Protein AF-A0A5Q2MHX0-F1 (afdb_monomer_lite)

pLDDT: mean 90.01, std 8.08, range [52.06, 97.44]

Organism: NCBI:txid2662028

Foldseek 3Di:
DVLVCVLVVVLVVLLVVLLVVLVVCQVVPDPDDPVSNVVSSVVSNVVSVVVSVPVCVVSVVVVVVVVVVVVVVVVVVVVVVVVVVVVD

Sequence (88 aa):
MKAFWTYTLARFAVFAVVFAVVWFAAPIFFERTEVVNIFVLLIALVISSIISIFALSGLRARLAADVHARAERMSSRLEESRRAEDVD

Radius of gyration: 21.84 Å; chains: 1; bounding box: 32×24×72 Å

InterPro domains:
  IPR025323 Protein of unknown function DUF4229 [PF14012] (5-73)

Structure (mmCIF, N/CA/C/O backbone):
data_AF-A0A5Q2MHX0-F1
#
_entry.id   AF-A0A5Q2MHX0-F1
#
loop_
_atom_site.group_PDB
_atom_site.id
_atom_site.type_symbol
_atom_site.label_atom_id
_atom_site.label_alt_id
_atom_site.label_comp_id
_atom_site.label_asym_id
_atom_site.label_entity_id
_atom_site.label_seq_id
_atom_site.pdbx_PDB_ins_code
_atom_site.Cartn_x
_atom_site.Cartn_y
_atom_site.Cartn_z
_atom_site.occupancy
_atom_site.B_iso_or_equiv
_atom_site.auth_seq_id
_atom_site.auth_comp_id
_atom_site.auth_asym_id
_atom_site.auth_atom_id
_atom_site.pdbx_PDB_model_num
ATOM 1 N N . MET A 1 1 ? -3.034 -4.475 17.880 1.00 76.31 1 MET A N 1
ATOM 2 C CA . MET A 1 1 ? -1.700 -4.737 17.244 1.00 76.31 1 MET A CA 1
ATOM 3 C C . MET A 1 1 ? -1.768 -5.691 16.056 1.00 76.31 1 MET A C 1
ATOM 5 O O . MET A 1 1 ? -1.144 -5.401 15.044 1.00 76.31 1 MET A O 1
ATOM 9 N N . LYS A 1 2 ? -2.504 -6.811 16.139 1.00 85.12 2 LYS A N 1
ATOM 10 C CA . LYS A 1 2 ? -2.671 -7.730 14.997 1.00 85.12 2 LYS A CA 1
ATOM 11 C C . LYS A 1 2 ? -3.208 -7.002 13.758 1.00 85.12 2 LYS A C 1
ATOM 13 O O . LYS A 1 2 ? -2.626 -7.134 12.694 1.00 85.12 2 LYS A O 1
ATOM 18 N N . ALA A 1 3 ? -4.224 -6.147 13.924 1.00 85.88 3 ALA A N 1
ATOM 19 C CA . ALA A 1 3 ? -4.777 -5.329 12.841 1.00 85.88 3 ALA A CA 1
ATOM 20 C C . ALA A 1 3 ? -3.734 -4.408 12.175 1.00 85.88 3 ALA A C 1
ATOM 22 O O . ALA A 1 3 ? -3.729 -4.278 10.955 1.00 85.88 3 ALA A O 1
ATOM 23 N N . PHE A 1 4 ? -2.819 -3.825 12.959 1.00 86.38 4 PHE A N 1
ATOM 24 C CA . PHE A 1 4 ? -1.720 -3.002 12.446 1.00 86.38 4 PHE A CA 1
ATOM 25 C C . PHE A 1 4 ? -0.756 -3.821 11.586 1.00 86.38 4 PHE A C 1
ATOM 27 O O . PHE A 1 4 ? -0.517 -3.472 10.433 1.00 86.38 4 PHE A O 1
ATOM 34 N N . TRP A 1 5 ? -0.260 -4.946 12.110 1.00 91.38 5 TRP A N 1
ATOM 35 C CA . TRP A 1 5 ? 0.640 -5.826 11.362 1.00 91.38 5 TRP A CA 1
ATOM 36 C C . TRP A 1 5 ? -0.018 -6.394 10.105 1.00 91.38 5 TRP A C 1
ATOM 38 O O . TRP A 1 5 ? 0.610 -6.407 9.052 1.00 91.38 5 TRP A O 1
ATOM 48 N N . THR A 1 6 ? -1.289 -6.797 10.179 1.00 91.38 6 THR A N 1
ATOM 49 C CA . THR A 1 6 ? -2.038 -7.278 9.011 1.00 91.38 6 THR A CA 1
ATOM 50 C C . THR A 1 6 ? -2.169 -6.196 7.941 1.00 91.38 6 THR A C 1
ATOM 52 O O . THR A 1 6 ? -1.947 -6.483 6.770 1.00 91.38 6 THR A O 1
ATOM 55 N N . TYR A 1 7 ? -2.491 -4.956 8.317 1.00 89.06 7 TYR A N 1
ATOM 56 C CA . TYR A 1 7 ? -2.604 -3.852 7.361 1.00 89.06 7 TYR A CA 1
ATOM 57 C C . TYR A 1 7 ? -1.258 -3.503 6.713 1.00 89.06 7 TYR A C 1
ATOM 59 O O . TYR A 1 7 ? -1.171 -3.366 5.493 1.00 89.06 7 TYR A O 1
ATOM 67 N N . THR A 1 8 ? -0.200 -3.404 7.517 1.00 90.94 8 THR A N 1
ATOM 68 C CA . THR A 1 8 ? 1.148 -3.094 7.030 1.00 90.94 8 THR A CA 1
ATOM 69 C C . THR A 1 8 ? 1.678 -4.198 6.117 1.00 90.94 8 THR A C 1
ATOM 71 O O . THR A 1 8 ? 2.144 -3.909 5.017 1.00 90.94 8 THR A O 1
ATOM 74 N N . LEU A 1 9 ? 1.546 -5.467 6.515 1.00 94.94 9 LEU A N 1
ATOM 75 C CA . LEU A 1 9 ? 1.981 -6.597 5.696 1.00 94.94 9 LEU A CA 1
ATOM 76 C C . LEU A 1 9 ? 1.169 -6.704 4.401 1.00 94.94 9 LEU A C 1
ATOM 78 O O . LEU A 1 9 ? 1.739 -6.980 3.351 1.00 94.94 9 LEU A O 1
ATOM 82 N N . ALA A 1 10 ? -0.135 -6.417 4.444 1.00 94.19 10 ALA A N 1
ATOM 83 C CA . ALA A 1 10 ? -0.961 -6.374 3.242 1.00 94.19 10 ALA A CA 1
ATOM 84 C C . ALA A 1 10 ? -0.489 -5.290 2.257 1.00 94.19 10 ALA A C 1
ATOM 86 O O . ALA A 1 10 ? -0.475 -5.538 1.054 1.00 94.19 10 ALA A O 1
ATOM 87 N N . ARG A 1 11 ? -0.048 -4.114 2.737 1.00 92.94 11 ARG A N 1
ATOM 88 C CA . ARG A 1 11 ? 0.532 -3.074 1.864 1.00 92.94 11 ARG A CA 1
ATOM 89 C C . ARG A 1 11 ? 1.810 -3.558 1.190 1.00 92.94 11 ARG A C 1
ATOM 91 O O . ARG A 1 11 ? 1.962 -3.384 -0.015 1.00 92.94 11 ARG A O 1
ATOM 98 N N . PHE A 1 12 ? 2.695 -4.204 1.948 1.00 95.62 12 PHE A N 1
ATOM 99 C CA . PHE A 1 12 ? 3.912 -4.794 1.390 1.00 95.62 12 PHE A CA 1
ATOM 100 C C . PHE A 1 12 ? 3.612 -5.916 0.395 1.00 95.62 12 PHE A C 1
ATOM 102 O O . PHE A 1 12 ? 4.274 -5.993 -0.634 1.00 95.62 12 PHE A O 1
ATOM 109 N N . ALA A 1 13 ? 2.590 -6.736 0.647 1.00 95.81 13 ALA A N 1
ATOM 110 C CA . ALA A 1 13 ? 2.156 -7.769 -0.287 1.00 95.81 13 ALA A CA 1
ATOM 111 C C . ALA A 1 13 ? 1.646 -7.164 -1.604 1.00 95.81 13 ALA A C 1
ATOM 113 O O . ALA A 1 13 ? 2.058 -7.605 -2.673 1.00 95.81 13 ALA A O 1
ATOM 114 N N . VAL A 1 14 ? 0.816 -6.113 -1.546 1.00 95.69 14 VAL A N 1
ATOM 115 C CA . VAL A 1 14 ? 0.357 -5.399 -2.752 1.00 95.69 14 VAL A CA 1
ATOM 116 C C . VAL A 1 14 ? 1.538 -4.812 -3.518 1.00 95.69 14 VAL A C 1
ATOM 118 O O . VAL A 1 14 ? 1.626 -4.999 -4.729 1.00 95.69 14 VAL A O 1
ATOM 121 N N . PHE A 1 15 ? 2.468 -4.149 -2.827 1.00 96.44 15 PHE A N 1
ATOM 122 C CA . PHE A 1 15 ? 3.676 -3.622 -3.457 1.00 96.44 15 PHE A CA 1
ATOM 123 C C . PHE A 1 15 ? 4.504 -4.722 -4.126 1.00 96.44 15 PHE A C 1
ATOM 125 O O . PHE A 1 15 ? 4.852 -4.578 -5.291 1.00 96.44 15 PHE A O 1
ATOM 132 N N . ALA A 1 16 ? 4.765 -5.833 -3.436 1.00 97.31 16 ALA A N 1
ATOM 133 C CA . ALA A 1 16 ? 5.549 -6.941 -3.974 1.00 97.31 16 ALA A CA 1
ATOM 134 C C . ALA A 1 16 ? 4.907 -7.551 -5.231 1.00 97.31 16 ALA A C 1
ATOM 136 O O . ALA A 1 16 ? 5.604 -7.811 -6.209 1.00 97.31 16 ALA A O 1
ATOM 137 N N . VAL A 1 17 ? 3.581 -7.732 -5.229 1.00 97.31 17 VAL A N 1
ATOM 138 C CA . VAL A 1 17 ? 2.829 -8.247 -6.386 1.00 97.31 17 VAL A CA 1
ATOM 139 C C . VAL A 1 17 ? 2.918 -7.281 -7.566 1.00 97.31 17 VAL A C 1
ATOM 141 O O . VAL A 1 17 ? 3.262 -7.691 -8.672 1.00 97.31 17 VAL A O 1
ATOM 144 N N . VAL A 1 18 ? 2.650 -5.993 -7.339 1.00 97.00 18 VAL A N 1
ATOM 145 C CA . VAL A 1 18 ? 2.712 -4.968 -8.392 1.00 97.00 18 VAL A CA 1
ATOM 146 C C . VAL A 1 18 ? 4.133 -4.834 -8.935 1.00 97.00 18 VAL A C 1
ATOM 148 O O . VAL A 1 18 ? 4.321 -4.810 -10.148 1.00 97.00 18 VAL A O 1
ATOM 151 N N . PHE A 1 19 ? 5.136 -4.797 -8.058 1.00 96.12 19 PHE A N 1
ATOM 152 C CA . PHE A 1 19 ? 6.540 -4.738 -8.445 1.00 96.12 19 PHE A CA 1
ATOM 153 C C . PHE A 1 19 ? 6.939 -5.941 -9.291 1.00 96.12 19 PHE A C 1
ATOM 155 O O . PHE A 1 19 ? 7.516 -5.746 -10.355 1.00 96.12 19 PHE A O 1
ATOM 162 N N . ALA A 1 20 ? 6.577 -7.159 -8.881 1.00 96.75 20 ALA A N 1
ATOM 163 C CA . ALA A 1 20 ? 6.853 -8.355 -9.668 1.00 96.75 20 ALA A CA 1
ATOM 164 C C . ALA A 1 20 ? 6.237 -8.250 -11.071 1.00 96.75 20 ALA A C 1
ATOM 166 O O . ALA A 1 20 ? 6.936 -8.460 -12.059 1.00 96.75 20 ALA A O 1
ATOM 167 N N . VAL A 1 21 ? 4.965 -7.857 -11.178 1.00 96.44 21 VAL A N 1
ATOM 168 C CA . VAL A 1 21 ? 4.282 -7.710 -12.474 1.00 96.44 21 VAL A CA 1
ATOM 169 C C . VAL A 1 21 ? 4.980 -6.683 -13.370 1.00 96.44 21 VAL A C 1
ATOM 171 O O . VAL A 1 21 ? 5.281 -6.989 -14.523 1.00 96.44 21 VAL A O 1
ATOM 174 N N . VAL A 1 22 ? 5.278 -5.485 -12.855 1.00 94.62 22 VAL A N 1
ATOM 175 C CA . VAL A 1 22 ? 5.930 -4.427 -13.648 1.00 94.62 22 VAL A CA 1
ATOM 176 C C . VAL A 1 22 ? 7.361 -4.826 -14.015 1.00 94.62 22 VAL A C 1
ATOM 178 O O . VAL A 1 22 ? 7.773 -4.623 -15.1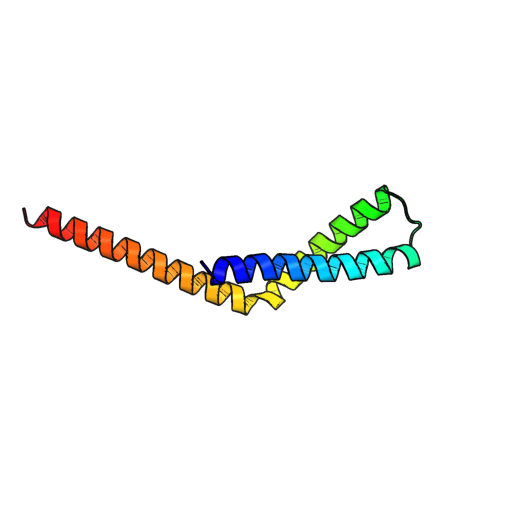53 1.00 94.62 22 VAL A O 1
ATOM 181 N N . TRP A 1 23 ? 8.102 -5.449 -13.098 1.00 94.12 23 TRP A N 1
ATOM 182 C CA . TRP A 1 23 ? 9.464 -5.931 -13.336 1.00 94.12 23 TRP A CA 1
ATOM 183 C C . TRP A 1 23 ? 9.532 -7.010 -14.417 1.00 94.12 23 TRP A C 1
ATOM 185 O O . TRP A 1 23 ? 10.410 -6.963 -15.277 1.00 94.12 23 TRP A O 1
ATOM 195 N N . PHE A 1 24 ? 8.597 -7.964 -14.411 1.00 95.25 24 PHE A N 1
ATOM 196 C CA . PHE A 1 24 ? 8.507 -8.984 -15.459 1.00 95.25 24 PHE A CA 1
ATOM 197 C C . PHE A 1 24 ? 8.063 -8.404 -16.809 1.00 95.25 24 PHE A C 1
ATOM 199 O O . PHE A 1 24 ? 8.504 -8.895 -17.846 1.00 95.25 24 PHE A O 1
ATOM 206 N N . ALA A 1 25 ? 7.230 -7.359 -16.811 1.00 94.38 25 ALA A N 1
ATOM 207 C CA . ALA A 1 25 ? 6.741 -6.719 -18.032 1.00 94.38 25 ALA A CA 1
ATOM 208 C C . ALA A 1 25 ? 7.733 -5.715 -18.650 1.00 94.38 25 ALA A C 1
ATOM 210 O O . ALA A 1 25 ? 7.771 -5.560 -19.867 1.00 94.38 25 ALA A O 1
ATOM 211 N N . ALA A 1 26 ? 8.555 -5.046 -17.840 1.00 93.25 26 ALA A N 1
ATOM 212 C CA . ALA A 1 26 ? 9.515 -4.036 -18.285 1.00 93.25 26 ALA A CA 1
ATOM 213 C C . ALA A 1 26 ? 10.446 -4.468 -19.441 1.00 93.25 26 ALA A C 1
ATOM 215 O O . ALA A 1 26 ? 10.555 -3.700 -20.401 1.00 93.25 26 ALA A O 1
ATOM 216 N N . PRO A 1 27 ? 11.069 -5.670 -19.435 1.00 92.69 27 PRO A N 1
ATOM 217 C CA . PRO A 1 27 ? 11.967 -6.096 -20.512 1.00 92.69 27 PRO A CA 1
ATOM 218 C C . PRO A 1 27 ? 11.284 -6.305 -21.874 1.00 92.69 27 PRO A C 1
ATOM 220 O O . PRO A 1 27 ? 11.974 -6.503 -22.867 1.00 92.69 27 PRO A O 1
ATOM 223 N N . ILE A 1 28 ? 9.947 -6.277 -21.937 1.00 94.25 28 ILE A N 1
ATOM 224 C CA . ILE A 1 28 ? 9.190 -6.341 -23.198 1.00 94.25 28 ILE A CA 1
ATOM 225 C C . ILE A 1 28 ? 9.314 -5.019 -23.972 1.00 94.25 28 ILE A C 1
ATOM 227 O O . ILE A 1 28 ? 9.268 -5.015 -25.199 1.00 94.25 28 ILE A O 1
ATOM 231 N N . PHE A 1 29 ? 9.476 -3.900 -23.260 1.00 91.69 29 PHE A N 1
ATOM 232 C CA . PHE A 1 29 ? 9.471 -2.553 -23.839 1.00 91.69 29 PHE A CA 1
ATOM 233 C C . PHE A 1 29 ? 10.829 -1.852 -23.759 1.00 91.69 29 PHE A C 1
ATOM 235 O O . PHE A 1 29 ? 11.109 -0.976 -24.573 1.00 91.69 29 PHE A O 1
ATOM 242 N N . PHE A 1 30 ? 11.663 -2.216 -22.783 1.00 92.75 30 PHE A N 1
ATOM 243 C CA . PHE A 1 30 ? 12.926 -1.541 -22.494 1.00 92.75 30 PHE A CA 1
ATOM 244 C C . PHE A 1 30 ? 14.053 -2.543 -22.247 1.00 92.75 30 PHE A C 1
ATOM 246 O O . PHE A 1 30 ? 13.833 -3.629 -21.716 1.00 92.75 30 PHE A O 1
ATOM 253 N N . GLU A 1 31 ? 15.287 -2.160 -22.568 1.00 91.38 31 GLU A N 1
ATOM 254 C CA . GLU A 1 31 ? 16.461 -2.953 -22.206 1.00 91.38 31 GLU A CA 1
ATOM 255 C C . GLU A 1 31 ? 16.692 -2.951 -20.688 1.00 91.38 31 GLU A C 1
ATOM 257 O O . GLU A 1 31 ? 16.456 -1.953 -19.996 1.00 91.38 31 GLU A O 1
ATOM 262 N N . ARG A 1 32 ? 17.194 -4.074 -20.158 1.00 88.25 32 ARG A N 1
ATOM 263 C CA . ARG A 1 32 ? 17.536 -4.185 -18.736 1.00 88.25 32 ARG A CA 1
ATOM 264 C C . ARG A 1 32 ? 18.781 -3.365 -18.425 1.00 88.25 32 ARG A C 1
ATOM 266 O O . ARG A 1 32 ? 19.904 -3.823 -18.604 1.00 88.25 32 ARG A O 1
ATOM 273 N N . THR A 1 33 ? 18.551 -2.166 -17.909 1.00 93.69 33 THR A N 1
ATOM 274 C CA . THR A 1 33 ? 19.580 -1.279 -17.367 1.00 93.69 33 THR A CA 1
ATOM 275 C C . THR A 1 33 ? 19.240 -0.916 -15.924 1.00 93.69 33 THR A C 1
ATOM 277 O O . THR A 1 33 ? 18.071 -0.910 -15.534 1.00 93.69 33 THR A O 1
ATOM 280 N N . GLU A 1 34 ? 20.252 -0.569 -15.126 1.00 92.12 34 GLU A N 1
ATOM 281 C CA . GLU A 1 34 ? 20.049 -0.145 -13.731 1.00 92.12 34 GLU A CA 1
ATOM 282 C C . GLU A 1 34 ? 19.130 1.079 -13.620 1.00 92.12 34 GLU A C 1
ATOM 284 O O . GLU A 1 34 ? 18.302 1.177 -12.716 1.00 92.12 34 GLU A O 1
ATOM 289 N N . VAL A 1 35 ? 19.214 1.990 -14.592 1.00 94.00 35 VAL A N 1
ATOM 290 C CA . VAL A 1 35 ? 18.358 3.178 -14.655 1.00 94.00 35 VAL A CA 1
ATOM 291 C C . VAL A 1 35 ? 16.893 2.774 -14.843 1.00 94.00 35 VAL A C 1
ATOM 293 O O . VAL A 1 35 ? 16.030 3.222 -14.088 1.00 94.00 35 VAL A O 1
ATOM 296 N N . VAL A 1 36 ? 16.605 1.881 -15.797 1.00 93.00 36 VAL A N 1
ATOM 297 C CA . VAL A 1 36 ? 15.246 1.363 -16.032 1.00 93.00 36 VAL A CA 1
ATOM 298 C C . VAL A 1 36 ? 14.718 0.628 -14.798 1.00 93.00 36 VAL A C 1
ATOM 300 O O . VAL A 1 36 ? 13.562 0.825 -14.432 1.00 93.00 36 VAL A O 1
ATOM 303 N N . ASN A 1 37 ? 15.556 -0.143 -14.102 1.00 92.94 37 ASN A N 1
ATOM 304 C CA . ASN A 1 37 ? 15.171 -0.849 -12.876 1.00 92.94 37 ASN A CA 1
ATOM 305 C C . ASN A 1 37 ? 14.707 0.108 -11.762 1.00 92.94 37 ASN A C 1
ATOM 307 O O . ASN A 1 37 ? 13.708 -0.165 -11.089 1.00 92.94 37 ASN A O 1
ATOM 311 N N . ILE A 1 38 ? 15.384 1.250 -11.592 1.00 94.88 38 ILE A N 1
ATOM 312 C CA . ILE A 1 38 ? 14.971 2.294 -10.640 1.00 94.88 38 ILE A CA 1
ATOM 313 C C . ILE A 1 38 ? 13.609 2.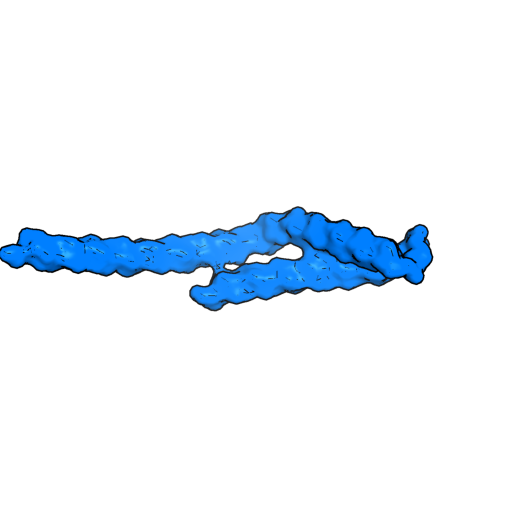876 -11.040 1.00 94.88 38 ILE A C 1
ATOM 315 O O . ILE A 1 38 ? 12.722 3.010 -10.193 1.00 94.88 38 ILE A O 1
ATOM 319 N N . PH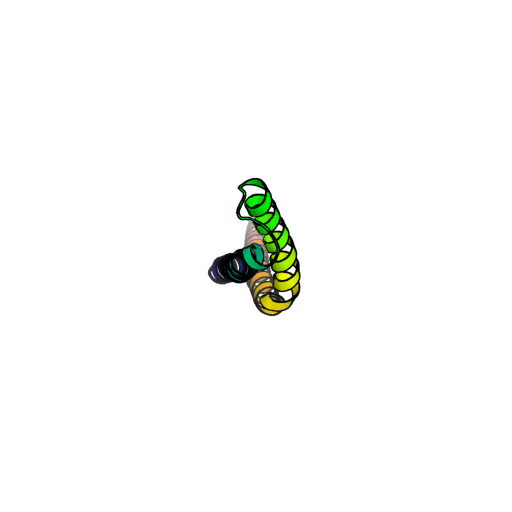E A 1 39 ? 13.404 3.175 -12.326 1.00 94.94 39 PHE A N 1
ATOM 320 C CA . PHE A 1 39 ? 12.114 3.674 -12.814 1.00 94.94 39 PHE A CA 1
ATOM 321 C C . PHE A 1 39 ? 10.985 2.655 -12.642 1.00 94.94 39 PHE A C 1
ATOM 323 O O . PHE A 1 39 ? 9.894 3.022 -12.209 1.00 94.94 39 PHE A O 1
ATOM 330 N N . VAL A 1 40 ? 11.244 1.375 -12.906 1.00 94.81 40 VAL A N 1
ATOM 331 C CA . VAL A 1 40 ? 10.300 0.273 -12.672 1.00 94.81 40 VAL A CA 1
ATOM 332 C C . VAL A 1 40 ? 9.877 0.216 -11.208 1.00 94.81 40 VAL A C 1
ATOM 334 O O . VAL A 1 40 ? 8.683 0.120 -10.918 1.00 94.81 40 VAL A O 1
ATOM 337 N N . LEU A 1 41 ? 10.832 0.328 -10.282 1.00 95.12 41 LEU A N 1
ATOM 338 C CA . LEU A 1 41 ? 10.549 0.345 -8.849 1.00 95.12 41 LEU A CA 1
ATOM 339 C C . LEU A 1 41 ? 9.688 1.552 -8.452 1.00 95.12 41 LEU A C 1
ATOM 341 O O . LEU A 1 41 ? 8.710 1.389 -7.720 1.00 95.12 41 LEU A O 1
ATOM 345 N N . LEU A 1 42 ? 10.007 2.746 -8.959 1.00 96.81 42 LEU A N 1
ATOM 346 C CA . LEU A 1 42 ? 9.231 3.963 -8.695 1.00 96.81 42 LEU A CA 1
ATOM 347 C C . LEU A 1 42 ? 7.802 3.866 -9.245 1.00 96.81 42 LEU A C 1
ATOM 349 O O . LEU A 1 42 ? 6.844 4.189 -8.540 1.00 96.81 42 LEU A O 1
ATOM 353 N N . ILE A 1 43 ? 7.640 3.376 -10.474 1.00 94.88 43 ILE A N 1
ATOM 354 C CA . ILE A 1 43 ? 6.326 3.181 -11.099 1.00 94.88 43 ILE A CA 1
ATOM 355 C C . ILE A 1 43 ? 5.512 2.156 -10.306 1.00 94.88 43 ILE A C 1
ATOM 357 O O . ILE A 1 43 ? 4.352 2.412 -9.973 1.00 94.88 43 ILE A O 1
ATOM 361 N N . ALA A 1 44 ? 6.117 1.025 -9.939 1.00 96.50 44 ALA A N 1
ATOM 362 C CA . ALA A 1 44 ? 5.462 0.012 -9.121 1.00 96.50 44 ALA A CA 1
ATOM 363 C C . ALA A 1 44 ? 5.026 0.565 -7.756 1.00 96.50 44 ALA A C 1
ATOM 365 O O . ALA A 1 44 ? 3.920 0.271 -7.297 1.00 96.50 44 ALA A O 1
ATOM 366 N N . LEU A 1 45 ? 5.848 1.410 -7.127 1.00 96.56 45 LEU A N 1
ATOM 367 C CA . LEU A 1 45 ? 5.506 2.074 -5.871 1.00 96.56 45 LEU A CA 1
ATOM 368 C C . LEU A 1 45 ? 4.260 2.955 -6.031 1.00 96.56 45 LEU A C 1
ATOM 370 O O . LEU A 1 45 ? 3.316 2.821 -5.250 1.00 96.56 45 LEU A O 1
ATOM 374 N N . VAL A 1 46 ? 4.210 3.793 -7.068 1.00 97.44 46 VAL A N 1
ATOM 375 C CA . VAL A 1 46 ? 3.054 4.663 -7.344 1.00 97.44 46 VAL A CA 1
ATOM 376 C C . VAL A 1 46 ? 1.792 3.839 -7.608 1.00 97.44 46 VAL A C 1
ATOM 378 O O . VAL A 1 46 ? 0.768 4.063 -6.959 1.00 97.44 46 VAL A O 1
ATOM 381 N N . ILE A 1 47 ? 1.868 2.844 -8.495 1.00 96.62 47 ILE A N 1
ATOM 382 C CA . ILE A 1 47 ? 0.729 1.976 -8.835 1.00 96.62 47 ILE A CA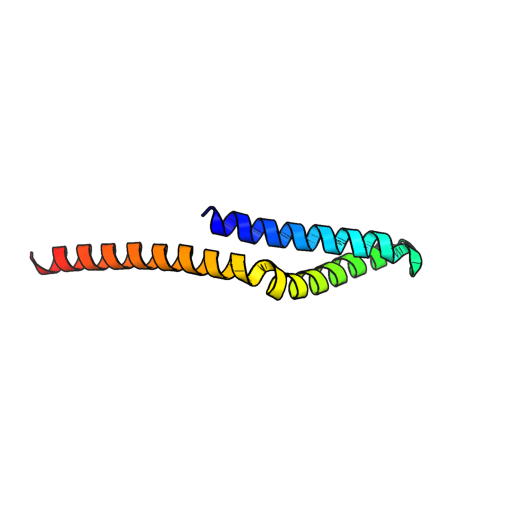 1
ATOM 383 C C . ILE A 1 47 ? 0.228 1.232 -7.589 1.00 96.62 47 ILE A C 1
ATOM 385 O O . ILE A 1 47 ? -0.970 1.225 -7.301 1.00 96.62 47 ILE A O 1
ATOM 389 N N . SER A 1 48 ? 1.138 0.650 -6.805 1.00 95.31 48 SER A N 1
ATOM 390 C CA . SER A 1 48 ? 0.781 -0.076 -5.583 1.00 95.31 48 SER A CA 1
ATOM 391 C C . SER A 1 48 ? 0.129 0.823 -4.532 1.00 95.31 48 SER A C 1
ATOM 393 O O . SER A 1 48 ? -0.790 0.379 -3.838 1.00 95.31 48 SER A O 1
ATOM 395 N N . SER A 1 49 ? 0.555 2.087 -4.433 1.00 93.88 49 SER A N 1
ATOM 396 C CA . SER A 1 49 ? -0.016 3.068 -3.511 1.00 93.88 49 SER A CA 1
ATOM 397 C C . SER A 1 49 ? -1.482 3.334 -3.852 1.00 93.88 49 SER A C 1
ATOM 399 O O . S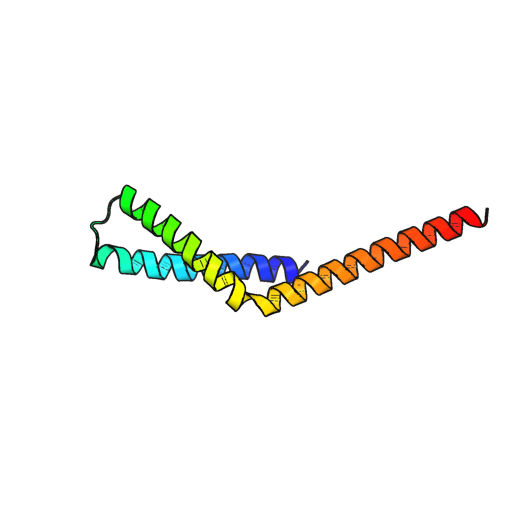ER A 1 49 ? -2.342 3.245 -2.974 1.00 93.88 49 SER A O 1
ATOM 401 N N . ILE A 1 50 ? -1.783 3.542 -5.139 1.00 96.38 50 ILE A N 1
ATOM 402 C CA . ILE A 1 50 ? -3.151 3.748 -5.635 1.00 96.38 50 ILE A CA 1
ATOM 403 C C . ILE A 1 50 ? -4.010 2.508 -5.368 1.00 96.38 50 ILE A C 1
ATOM 405 O O . ILE A 1 50 ? -5.078 2.617 -4.765 1.00 96.38 50 ILE A O 1
ATOM 409 N N . ILE A 1 51 ? -3.529 1.317 -5.738 1.00 95.06 51 ILE A N 1
ATOM 410 C CA . ILE A 1 51 ? -4.254 0.053 -5.517 1.00 95.06 51 ILE A CA 1
ATOM 411 C C . ILE A 1 51 ? -4.542 -0.159 -4.027 1.00 95.06 51 ILE A C 1
ATOM 413 O O . ILE A 1 51 ? -5.649 -0.548 -3.651 1.00 95.06 51 ILE A O 1
ATOM 417 N N . SER A 1 52 ? -3.571 0.146 -3.166 1.00 92.94 52 SER A N 1
ATOM 418 C CA . SER A 1 52 ? -3.697 -0.038 -1.720 1.00 92.94 52 SER A CA 1
ATOM 419 C C . SER A 1 52 ? -4.821 0.795 -1.101 1.00 92.94 52 SER A C 1
ATOM 421 O O . SER A 1 52 ? -5.401 0.363 -0.105 1.00 92.94 52 SER A O 1
ATOM 423 N N . ILE A 1 53 ? -5.157 1.963 -1.665 1.00 91.94 53 ILE A N 1
ATOM 424 C CA . ILE A 1 53 ? -6.256 2.809 -1.162 1.00 91.94 53 ILE A CA 1
ATOM 425 C C . ILE A 1 53 ? -7.590 2.059 -1.237 1.00 91.94 53 ILE A C 1
ATOM 427 O O . ILE A 1 53 ? -8.381 2.106 -0.290 1.00 91.94 53 ILE A O 1
ATOM 431 N N . PHE A 1 54 ? -7.820 1.341 -2.335 1.00 94.62 54 PHE A N 1
ATOM 432 C CA . PHE A 1 54 ? -9.073 0.633 -2.582 1.00 94.62 54 PHE A CA 1
ATOM 433 C C . PHE A 1 54 ? -9.048 -0.781 -1.998 1.00 94.62 54 PHE A C 1
ATOM 435 O O . PHE A 1 54 ? -9.937 -1.148 -1.224 1.00 94.62 54 PHE A O 1
ATOM 442 N N . ALA A 1 55 ? -7.996 -1.549 -2.300 1.00 90.44 55 ALA A N 1
ATOM 443 C CA . ALA A 1 55 ? -7.883 -2.959 -1.932 1.00 90.44 55 ALA A CA 1
ATOM 444 C C . ALA A 1 55 ? -7.840 -3.183 -0.411 1.00 90.44 55 ALA A C 1
ATOM 446 O O . ALA A 1 55 ? -8.350 -4.186 0.083 1.00 90.44 55 ALA A O 1
ATOM 447 N N . LEU A 1 56 ? -7.256 -2.250 0.354 1.00 92.50 56 LEU A N 1
ATOM 448 C CA . LEU A 1 56 ? -7.106 -2.380 1.809 1.00 92.50 56 LEU A CA 1
ATOM 449 C C . LEU A 1 56 ? -8.090 -1.505 2.601 1.00 92.50 56 LEU A C 1
ATOM 451 O O . LEU A 1 56 ? -7.939 -1.354 3.816 1.00 92.50 56 LEU A O 1
ATOM 455 N N . SER A 1 57 ? -9.117 -0.954 1.952 1.00 91.31 57 SER A N 1
ATOM 456 C CA . SER A 1 57 ? -10.131 -0.103 2.592 1.00 91.31 57 SER A CA 1
ATOM 457 C C . SER A 1 57 ? -10.762 -0.757 3.835 1.00 91.31 57 SER A C 1
ATOM 459 O O . SER A 1 57 ? -10.848 -0.127 4.892 1.00 91.31 57 SER A O 1
ATOM 461 N N . GLY A 1 58 ? -11.104 -2.047 3.756 1.00 90.06 58 GLY A N 1
ATOM 462 C CA . GLY A 1 58 ? -11.659 -2.810 4.880 1.00 90.06 58 GLY A CA 1
ATOM 463 C C . GLY A 1 58 ? -10.662 -3.060 6.020 1.00 90.06 58 GLY A C 1
ATOM 464 O O . GLY A 1 58 ? -11.023 -2.962 7.194 1.00 90.06 58 GLY A O 1
ATOM 465 N N . LEU A 1 59 ? -9.390 -3.333 5.706 1.00 89.50 59 LEU A N 1
ATOM 466 C CA . LEU A 1 59 ? -8.340 -3.486 6.724 1.00 89.50 59 LEU A CA 1
ATOM 467 C C . LEU A 1 59 ? -8.051 -2.158 7.431 1.00 89.50 59 LEU A C 1
ATOM 469 O O . LEU A 1 59 ? -7.862 -2.145 8.648 1.00 89.50 59 LEU A O 1
ATOM 473 N N . ARG A 1 60 ? -8.095 -1.042 6.696 1.00 91.25 60 ARG A N 1
ATOM 474 C CA . ARG A 1 60 ? -7.971 0.309 7.255 1.00 91.25 60 ARG A CA 1
ATOM 475 C C . ARG A 1 60 ? -9.093 0.615 8.247 1.00 91.25 60 ARG A C 1
ATOM 477 O O . ARG A 1 60 ? -8.811 1.143 9.317 1.00 91.25 60 ARG A O 1
ATOM 484 N N . ALA A 1 61 ? -10.338 0.250 7.933 1.00 92.31 61 ALA A N 1
ATOM 485 C CA . ALA A 1 61 ? -11.466 0.436 8.850 1.00 92.31 61 ALA A CA 1
ATOM 486 C C . ALA A 1 61 ? -11.294 -0.372 10.150 1.00 92.31 61 ALA A C 1
ATOM 488 O O . ALA A 1 61 ? -11.495 0.153 11.243 1.00 92.31 61 ALA A O 1
ATOM 489 N N . ARG A 1 62 ? -10.836 -1.628 10.050 1.00 90.19 62 ARG A N 1
ATOM 490 C CA . ARG A 1 62 ? -10.534 -2.468 11.225 1.00 90.19 62 ARG A CA 1
ATOM 491 C C . ARG A 1 62 ? -9.397 -1.900 12.071 1.00 90.19 62 ARG A C 1
ATOM 493 O O . ARG A 1 62 ? -9.471 -1.938 13.295 1.00 90.19 62 ARG A O 1
ATOM 500 N N . LEU A 1 63 ? -8.357 -1.372 11.426 1.00 91.06 63 LEU A N 1
ATOM 501 C CA . LEU A 1 63 ? -7.266 -0.690 12.115 1.00 91.06 63 LEU A CA 1
ATOM 502 C C . LEU A 1 63 ? -7.774 0.553 12.855 1.00 91.06 63 LEU A C 1
ATOM 504 O O . LEU A 1 63 ? -7.425 0.739 14.017 1.00 91.06 63 LEU A O 1
ATOM 508 N N . ALA A 1 64 ? -8.617 1.366 12.214 1.00 92.44 64 ALA A N 1
ATOM 509 C CA . ALA A 1 64 ? -9.213 2.543 12.840 1.00 92.44 64 ALA A CA 1
ATOM 510 C C . ALA A 1 64 ? -10.039 2.171 14.083 1.00 92.44 64 ALA A C 1
ATOM 512 O O . ALA A 1 64 ? -9.883 2.810 15.119 1.00 92.44 64 ALA A O 1
ATOM 513 N N . ALA A 1 65 ? -10.835 1.099 14.018 1.00 93.12 65 ALA A N 1
ATOM 514 C CA . ALA A 1 65 ? -11.594 0.603 15.165 1.00 93.12 65 ALA A CA 1
ATOM 515 C C . ALA A 1 65 ? -10.691 0.118 16.320 1.00 93.12 65 ALA A C 1
ATOM 517 O O . ALA A 1 65 ? -10.931 0.482 17.468 1.00 93.12 65 ALA A O 1
ATOM 518 N N . ASP A 1 66 ? -9.625 -0.648 16.034 1.00 91.38 66 ASP A N 1
ATOM 519 C CA . ASP A 1 66 ? -8.666 -1.122 17.059 1.00 91.38 66 ASP A CA 1
ATOM 520 C C . ASP A 1 66 ? -7.948 0.060 17.739 1.00 91.38 66 ASP A C 1
ATOM 522 O O . ASP A 1 66 ? -7.757 0.072 18.957 1.00 91.38 66 ASP A O 1
ATOM 526 N N . VAL A 1 67 ? -7.575 1.081 16.957 1.00 90.75 67 VAL A N 1
ATOM 527 C CA . VAL A 1 67 ? -6.948 2.309 17.469 1.00 90.75 67 VAL A CA 1
ATOM 528 C C . VAL A 1 67 ? -7.930 3.116 18.316 1.00 90.75 67 VAL A C 1
ATOM 530 O O . VAL A 1 67 ? -7.566 3.539 19.411 1.00 90.75 67 VAL A O 1
ATOM 533 N N . HIS A 1 68 ? -9.171 3.283 17.858 1.00 91.81 68 HIS A N 1
ATOM 534 C CA . HIS A 1 68 ? -10.200 4.017 18.591 1.00 91.81 68 HIS A CA 1
ATOM 535 C C . HIS A 1 68 ? -10.525 3.350 19.934 1.00 91.81 68 HIS A C 1
ATOM 537 O O . HIS A 1 68 ? -10.419 3.991 20.975 1.00 91.81 68 HIS A O 1
ATOM 543 N N . ALA A 1 69 ? -10.766 2.035 19.941 1.00 90.75 69 ALA A N 1
ATOM 544 C CA . ALA A 1 69 ? -11.012 1.274 21.168 1.00 90.75 69 ALA A CA 1
ATOM 545 C C . ALA A 1 69 ? -9.813 1.287 22.133 1.00 90.75 69 ALA A C 1
ATOM 547 O O . ALA A 1 69 ? -9.950 1.060 23.337 1.00 90.75 69 ALA A O 1
ATOM 548 N N . ARG A 1 70 ? -8.591 1.485 21.625 1.00 87.81 70 ARG A N 1
ATOM 549 C CA . ARG A 1 70 ? -7.408 1.664 22.475 1.00 87.81 70 ARG A CA 1
ATOM 550 C C . ARG A 1 70 ? -7.349 3.069 23.070 1.00 87.81 70 ARG A C 1
ATOM 552 O O . ARG A 1 70 ? -7.007 3.184 24.242 1.00 87.81 70 ARG A O 1
ATOM 559 N N . ALA A 1 71 ? -7.683 4.093 22.290 1.00 90.50 71 ALA A N 1
ATOM 560 C CA . ALA A 1 71 ? -7.755 5.470 22.766 1.00 90.50 71 ALA A CA 1
ATOM 561 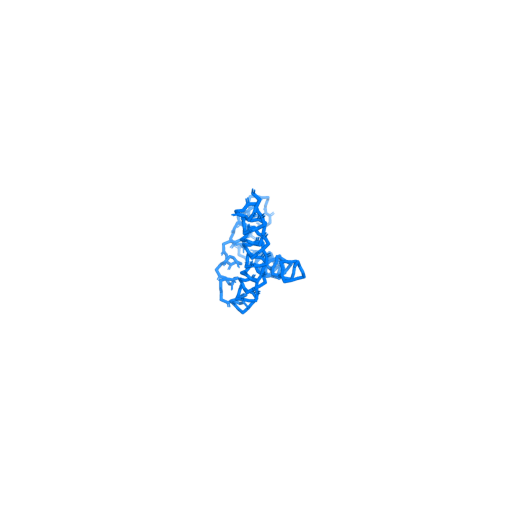C C . ALA A 1 71 ? -8.821 5.624 23.861 1.00 90.50 71 ALA A C 1
ATOM 563 O O . ALA A 1 71 ? -8.520 6.166 24.918 1.00 90.50 71 ALA A O 1
ATOM 564 N N . GLU A 1 72 ? -10.005 5.046 23.658 1.00 91.25 72 GLU A N 1
ATOM 565 C CA . GLU A 1 72 ? -11.114 5.083 24.619 1.00 91.25 72 GLU A CA 1
ATOM 566 C C . GLU A 1 72 ? -10.758 4.417 25.959 1.00 91.25 72 GLU A C 1
ATOM 568 O O . GLU A 1 72 ? -11.002 4.964 27.030 1.00 91.25 72 GLU A O 1
ATOM 573 N N . ARG A 1 73 ? -10.068 3.269 25.925 1.00 88.88 73 ARG A N 1
ATOM 574 C CA . ARG A 1 73 ? -9.567 2.611 27.147 1.00 88.88 73 ARG A CA 1
ATOM 575 C C . ARG A 1 73 ? -8.507 3.423 27.888 1.00 88.88 73 ARG A C 1
ATOM 577 O O . ARG A 1 73 ? -8.311 3.223 29.084 1.00 88.88 73 ARG A O 1
ATOM 584 N N . MET A 1 74 ? -7.757 4.268 27.184 1.00 86.25 74 MET A N 1
ATOM 585 C CA . MET A 1 74 ? -6.779 5.153 27.816 1.00 86.25 74 MET A CA 1
ATOM 586 C C . MET A 1 74 ? -7.459 6.386 28.406 1.00 86.25 74 MET A C 1
ATOM 588 O O . MET A 1 74 ? -7.125 6.760 29.528 1.00 86.25 74 MET A O 1
ATOM 592 N N . SER A 1 75 ? -8.423 6.981 27.698 1.00 87.38 75 SER A N 1
ATOM 593 C CA . SER A 1 75 ? -9.181 8.124 28.211 1.00 87.38 75 SER A CA 1
ATOM 594 C C . SER A 1 75 ? -10.002 7.746 29.440 1.00 87.38 75 SER A C 1
ATOM 596 O O . SER A 1 75 ? -9.947 8.468 30.428 1.00 87.38 75 SER A O 1
ATOM 598 N N . SER A 1 76 ? -10.661 6.582 29.443 1.00 86.81 76 SER A N 1
ATOM 599 C CA . SER A 1 76 ? -11.461 6.139 30.592 1.00 86.81 76 SER A CA 1
ATOM 600 C C . SER A 1 76 ? -10.616 5.950 31.857 1.00 86.81 76 SER A C 1
ATOM 602 O O . SER A 1 76 ? -11.037 6.329 32.942 1.00 86.81 76 SER A O 1
ATOM 604 N N . ARG A 1 77 ? -9.391 5.424 31.726 1.00 83.75 77 ARG A N 1
ATOM 605 C CA . ARG A 1 77 ? -8.447 5.282 32.850 1.00 83.75 77 ARG A CA 1
ATOM 606 C C . ARG A 1 77 ? -7.951 6.627 33.374 1.00 83.75 77 ARG A C 1
ATOM 608 O O . ARG A 1 77 ? -7.741 6.773 34.572 1.00 83.75 77 ARG A O 1
ATOM 615 N N . LEU A 1 78 ? -7.743 7.598 32.483 1.00 83.12 78 LEU A N 1
ATOM 616 C CA . LEU A 1 78 ? -7.362 8.957 32.872 1.00 83.12 78 LEU A CA 1
ATOM 617 C C . LEU A 1 78 ? -8.508 9.669 33.600 1.00 83.12 78 LEU A C 1
ATOM 619 O O . LEU A 1 78 ? -8.265 10.345 34.594 1.00 83.12 78 LEU A O 1
ATOM 623 N N . GLU A 1 79 ? -9.749 9.494 33.144 1.00 84.25 79 GLU A N 1
ATOM 624 C CA . GLU A 1 79 ? -10.938 10.027 33.820 1.00 84.25 79 GLU A CA 1
ATOM 625 C C . GLU A 1 79 ? -11.166 9.380 35.189 1.00 84.25 79 GLU A C 1
ATOM 627 O O . GLU A 1 79 ? -11.496 10.077 36.145 1.00 84.25 79 GLU A O 1
ATOM 632 N N . GLU A 1 80 ? -10.956 8.069 35.303 1.00 80.44 80 GLU A N 1
ATOM 633 C CA . GLU A 1 80 ? -11.057 7.335 36.567 1.00 80.44 80 GLU A CA 1
ATOM 634 C C . GLU A 1 80 ? -9.979 7.785 37.568 1.00 80.44 80 GLU A C 1
ATOM 636 O O . GLU A 1 80 ? -10.296 8.051 38.724 1.00 80.44 80 GLU A O 1
ATOM 641 N N . SER A 1 81 ? -8.738 7.991 37.107 1.00 76.81 81 SER A N 1
ATOM 642 C CA . SER A 1 81 ? -7.661 8.577 37.919 1.00 76.81 81 SER A CA 1
ATOM 643 C C . SER A 1 81 ? -7.977 10.007 38.359 1.00 76.81 81 SER A C 1
ATOM 645 O O . SER A 1 81 ? -7.749 10.348 39.513 1.00 76.81 81 SER A O 1
ATOM 647 N N . ARG A 1 82 ? -8.525 10.841 37.464 1.00 77.50 82 ARG A N 1
ATOM 648 C CA . ARG A 1 82 ? -8.912 12.218 37.800 1.00 77.50 82 ARG A CA 1
ATOM 649 C C . ARG A 1 82 ? -10.041 12.243 38.830 1.00 77.50 82 ARG A C 1
ATOM 651 O O . ARG A 1 82 ? -10.001 13.050 39.744 1.00 77.50 82 ARG A O 1
ATOM 658 N N . ARG A 1 83 ? -11.043 11.367 38.697 1.00 74.44 83 ARG A N 1
ATOM 659 C CA . ARG A 1 83 ? -12.126 11.251 39.686 1.00 74.44 83 ARG A CA 1
ATOM 660 C C . ARG A 1 83 ? -11.628 10.761 41.041 1.00 74.44 83 ARG A C 1
ATOM 662 O O . ARG A 1 83 ? -12.219 11.138 42.037 1.00 74.44 83 ARG A O 1
ATOM 669 N N . ALA A 1 84 ? -10.594 9.925 41.080 1.00 72.62 84 ALA A N 1
ATOM 670 C CA . ALA A 1 84 ? -9.991 9.492 42.337 1.00 72.62 84 ALA A CA 1
ATOM 671 C C . ALA A 1 84 ? -9.226 10.633 43.036 1.00 72.62 84 ALA A C 1
ATOM 673 O O . ALA A 1 84 ? -9.280 10.714 44.254 1.00 72.62 84 ALA A O 1
ATOM 674 N N . GLU A 1 85 ? -8.574 11.526 42.281 1.00 69.31 85 GLU A N 1
ATOM 675 C CA . GLU A 1 85 ? -7.891 12.716 42.825 1.00 69.31 85 GLU A CA 1
ATOM 676 C C . GLU A 1 85 ? -8.843 13.826 43.299 1.00 69.31 85 GLU A C 1
ATOM 678 O O . GLU A 1 85 ? -8.464 14.605 44.159 1.00 69.31 85 GLU A O 1
ATOM 683 N N . ASP A 1 86 ? -10.060 13.921 42.757 1.00 67.00 86 ASP A N 1
ATOM 684 C CA . ASP A 1 86 ? -11.035 14.977 43.104 1.00 67.00 86 ASP A CA 1
ATOM 685 C C . ASP A 1 86 ? -11.826 14.673 44.399 1.00 67.00 86 ASP A C 1
ATOM 687 O O . ASP A 1 86 ? -12.651 15.476 44.834 1.00 67.00 86 ASP A O 1
ATOM 691 N N . VAL A 1 87 ? -11.647 13.474 44.971 1.00 61.94 87 VAL A N 1
ATOM 692 C CA . VAL A 1 87 ? -12.394 12.969 46.142 1.00 61.94 87 VAL A CA 1
ATOM 693 C C . VAL A 1 87 ? -11.547 12.982 47.430 1.00 61.94 87 VAL A C 1
ATOM 695 O O . VAL A 1 87 ? -12.125 12.873 48.513 1.00 61.94 87 VAL A O 1
ATOM 698 N N . ASP A 1 88 ? -10.226 13.168 47.322 1.00 52.06 88 ASP A N 1
ATOM 699 C CA . ASP A 1 88 ? -9.296 13.448 48.437 1.00 52.06 88 ASP A CA 1
ATOM 700 C C . ASP A 1 88 ? -9.100 14.965 48.632 1.00 52.06 88 ASP A C 1
ATOM 702 O O . ASP A 1 88 ? -9.004 15.405 49.804 1.00 52.06 88 ASP A O 1
#

Secondary structure (DSSP, 8-state):
-HHHHHHHHHHHHHHHHHHHHHHHHGGGTS---HHHHHHHHHHHHHHHHHHHHHHTHHHHHHHHHHHHHHHHHHHHHHHHHHHHHT--